Protein AF-A0A2R6S2R1-F1 (afdb_monomer_lite)

Radius of gyration: 25.78 Å; chains: 1; bounding box: 62×82×64 Å

Sequence (154 aa):
MSYKEANAVDDPAVTSSPPSSSDHHMTTVSHHNFGDSSKISDAFSITIIESMKEDYGLFVWPCSIVLAEYVWQQRLRFSSLGAGTSLPGLVAAKLGSDVTLTDDTNRPEVLANMRRVSELNNLNCEISSVYIQKLSSGLMFYTTHVPLMTSLLL

Structure (mmCIF, N/CA/C/O backbone):
data_AF-A0A2R6S2R1-F1
#
_entry.id   AF-A0A2R6S2R1-F1
#
loop_
_atom_site.group_PDB
_atom_site.id
_atom_site.type_symbol
_atom_site.label_atom_id
_atom_site.label_alt_id
_atom_site.label_comp_id
_atom_site.label_asym_id
_atom_site.label_entity_id
_atom_site.label_seq_id
_atom_site.pdbx_PDB_ins_code
_atom_site.Cartn_x
_atom_site.Cartn_y
_atom_site.Cartn_z
_atom_site.occupancy
_atom_site.B_iso_or_equiv
_atom_site.auth_seq_id
_atom_site.auth_comp_id
_atom_site.auth_asym_id
_atom_site.auth_atom_id
_atom_site.pdbx_PDB_model_num
ATOM 1 N N . MET A 1 1 ? -42.837 55.161 44.523 1.00 37.19 1 MET A N 1
ATOM 2 C CA . MET A 1 1 ? -44.091 54.673 45.137 1.00 37.19 1 MET A CA 1
ATOM 3 C C . MET A 1 1 ? -44.557 53.430 44.385 1.00 37.19 1 MET A C 1
ATOM 5 O O . MET A 1 1 ? -45.111 53.553 43.308 1.00 37.19 1 MET A O 1
ATOM 9 N N . SER A 1 2 ? -44.185 52.262 44.917 1.00 39.31 2 SER A N 1
ATOM 10 C CA . SER A 1 2 ? -44.927 50.987 45.034 1.00 39.31 2 SER A CA 1
ATOM 11 C C . SER A 1 2 ? -46.421 50.951 44.632 1.00 39.31 2 SER A C 1
ATOM 13 O O . SER A 1 2 ? -47.093 51.954 44.847 1.00 39.31 2 SER A O 1
ATOM 15 N N . TYR A 1 3 ? -47.072 49.874 44.145 1.00 31.98 3 TYR A N 1
ATOM 16 C CA . TYR A 1 3 ? -46.864 48.400 44.042 1.00 31.98 3 TYR A CA 1
ATOM 17 C C . TYR A 1 3 ? -47.666 47.874 42.809 1.00 31.98 3 TYR A C 1
ATOM 19 O O . TYR A 1 3 ? -48.559 48.586 42.349 1.00 31.98 3 TYR A O 1
ATOM 27 N N . LYS A 1 4 ? -47.424 46.697 42.198 1.00 40.59 4 LYS A N 1
ATOM 28 C CA . LYS A 1 4 ? -47.831 45.307 42.578 1.00 40.59 4 LYS A CA 1
ATOM 29 C C . LYS A 1 4 ? -47.245 44.350 41.503 1.00 40.59 4 LYS A C 1
ATOM 31 O O . LYS A 1 4 ? -47.282 44.745 40.344 1.00 40.59 4 LYS A O 1
ATOM 36 N N . GLU A 1 5 ? -46.603 43.197 41.714 1.00 35.38 5 GLU A N 1
ATOM 37 C CA . GLU A 1 5 ? -46.750 42.000 42.577 1.00 35.38 5 GLU A CA 1
ATOM 38 C C . GLU A 1 5 ? -47.379 40.788 41.852 1.00 35.38 5 GLU A C 1
ATOM 40 O O . GLU A 1 5 ? -48.313 40.966 41.073 1.00 35.38 5 GLU A O 1
ATOM 45 N N . ALA A 1 6 ? -46.858 39.590 42.195 1.00 37.25 6 ALA A N 1
ATOM 46 C CA . ALA A 1 6 ? -47.219 38.207 41.816 1.00 37.25 6 ALA A CA 1
ATOM 47 C C . ALA A 1 6 ? -46.419 37.630 40.614 1.00 37.25 6 ALA A C 1
ATOM 49 O O . ALA A 1 6 ? -46.401 38.230 39.549 1.00 37.25 6 ALA A O 1
ATOM 50 N N . ASN A 1 7 ? -45.722 36.484 40.663 1.00 34.94 7 ASN A N 1
ATOM 51 C CA . ASN A 1 7 ? -45.732 35.333 41.574 1.00 34.94 7 ASN A CA 1
ATOM 52 C C . ASN A 1 7 ? -44.376 34.595 41.559 1.00 34.94 7 ASN A C 1
ATOM 54 O O . ASN A 1 7 ? -43.686 34.570 40.542 1.00 34.94 7 ASN A O 1
ATOM 58 N N . ALA A 1 8 ? -44.060 33.953 42.684 1.00 41.09 8 ALA A N 1
ATOM 59 C CA . ALA A 1 8 ? -42.975 32.994 42.871 1.00 41.09 8 ALA A CA 1
ATOM 60 C C . ALA A 1 8 ? -43.295 31.619 42.258 1.00 41.09 8 ALA A C 1
ATOM 62 O O . ALA A 1 8 ? -44.447 31.200 42.350 1.00 41.09 8 ALA A O 1
ATOM 63 N N . VAL A 1 9 ? -42.276 30.907 41.752 1.00 43.19 9 VAL A N 1
ATOM 64 C CA . VAL A 1 9 ? -42.085 29.449 41.925 1.00 43.19 9 VAL A CA 1
ATOM 65 C C . VAL A 1 9 ? -40.574 29.149 41.896 1.00 43.19 9 VAL A C 1
ATOM 67 O O . VAL A 1 9 ? -39.891 29.534 40.950 1.00 43.19 9 VAL A O 1
ATOM 70 N N . ASP A 1 10 ? -40.088 28.493 42.952 1.00 38.50 10 ASP A N 1
ATOM 71 C CA . ASP A 1 10 ? -38.729 27.970 43.162 1.00 38.50 10 ASP A CA 1
ATOM 72 C C . ASP A 1 10 ? -38.384 26.766 42.253 1.00 38.50 10 ASP A C 1
ATOM 74 O O . ASP A 1 10 ? -39.243 25.914 42.044 1.00 38.50 10 ASP A O 1
ATOM 78 N N . ASP A 1 11 ? -37.118 26.729 41.794 1.00 36.69 11 ASP A N 1
ATOM 79 C CA . ASP A 1 11 ? -36.158 25.615 41.546 1.00 36.69 11 ASP A CA 1
ATOM 80 C C . ASP A 1 11 ? -36.596 24.226 40.986 1.00 36.69 11 ASP A C 1
ATOM 82 O O . ASP A 1 11 ? -37.728 23.796 41.181 1.00 36.69 11 ASP A O 1
ATOM 86 N N . PRO A 1 12 ? -35.696 23.415 40.359 1.00 44.41 12 PRO A N 1
ATOM 87 C CA . PRO A 1 12 ? -34.234 23.534 40.310 1.00 44.41 12 PRO A CA 1
ATOM 88 C C . PRO A 1 12 ? -33.607 23.388 38.906 1.00 44.41 12 PRO A C 1
ATOM 90 O O . PRO A 1 12 ? -34.234 23.016 37.914 1.00 44.41 12 PRO A O 1
ATOM 93 N N . ALA A 1 13 ? -32.301 23.643 38.865 1.00 46.66 13 ALA A N 1
ATOM 94 C CA . ALA A 1 13 ? -31.370 23.351 37.784 1.00 46.66 13 ALA A CA 1
ATOM 95 C C . ALA A 1 13 ? -31.670 22.047 37.013 1.00 46.66 13 ALA A C 1
ATOM 97 O O . ALA A 1 13 ? -31.364 20.945 37.469 1.00 46.66 13 ALA A O 1
ATOM 98 N N . VAL A 1 14 ? -32.169 22.180 35.783 1.00 40.53 14 VAL A N 1
ATOM 99 C CA . VAL A 1 14 ? -32.005 21.145 34.761 1.00 40.53 14 VAL A CA 1
ATOM 100 C C . VAL A 1 14 ? -30.693 21.442 34.061 1.00 40.53 14 VAL A C 1
ATOM 102 O O . VAL A 1 14 ? -30.593 22.328 33.215 1.00 40.53 14 VAL A O 1
ATOM 105 N N . THR A 1 15 ? -29.674 20.702 34.488 1.00 43.22 15 THR A N 1
ATOM 106 C CA . THR A 1 15 ? -28.412 20.481 33.793 1.00 43.22 15 THR A CA 1
ATOM 107 C C . THR A 1 15 ? -28.697 20.217 32.317 1.00 43.22 15 THR A C 1
ATOM 109 O O . THR A 1 15 ? -29.039 19.099 31.930 1.00 43.22 15 THR A O 1
ATOM 112 N N . SER A 1 16 ? -28.574 21.251 31.484 1.00 42.09 16 SER A N 1
ATOM 113 C CA . SER A 1 16 ? -28.436 21.059 30.052 1.00 42.09 16 SER A CA 1
ATOM 114 C C . SER A 1 16 ? -27.141 20.286 29.856 1.00 42.09 16 SER A C 1
ATOM 116 O O . SER A 1 16 ? -26.050 20.720 30.227 1.00 42.09 16 SER A O 1
ATOM 118 N N . SER A 1 17 ? -27.316 19.066 29.375 1.00 46.78 17 SER A N 1
ATOM 119 C CA . SER A 1 17 ? -26.272 18.126 29.010 1.00 46.78 17 SER A CA 1
ATOM 120 C C . SER A 1 17 ? -25.149 18.861 28.267 1.00 46.78 17 SER A C 1
ATOM 122 O O . SER A 1 17 ? -25.455 19.728 27.440 1.00 46.78 17 SER A O 1
ATOM 124 N N . PRO A 1 18 ? -23.864 18.552 28.526 1.00 47.75 18 PRO A N 1
ATOM 125 C CA . PRO A 1 18 ? -22.794 19.122 27.724 1.00 47.75 18 PRO A CA 1
ATOM 126 C C . PRO A 1 18 ? -23.062 18.784 26.249 1.00 47.75 18 PRO A C 1
ATOM 128 O O . PRO A 1 18 ? -23.586 17.699 25.968 1.00 47.75 18 PRO A O 1
ATOM 131 N N . PRO A 1 19 ? -22.760 19.701 25.311 1.00 42.78 19 PRO A N 1
ATOM 132 C CA . PRO A 1 19 ? -22.941 19.432 23.895 1.00 42.78 19 PRO A CA 1
ATOM 133 C C . PRO A 1 19 ? -22.218 18.129 23.577 1.00 42.78 19 PRO A C 1
ATOM 135 O O . PRO A 1 19 ? -21.042 17.976 23.912 1.00 42.78 19 PRO A O 1
ATOM 138 N N . SER A 1 20 ? -22.957 17.183 22.992 1.00 42.28 20 SER A N 1
ATOM 139 C CA . SER A 1 20 ? -22.414 15.958 22.421 1.00 42.28 20 SER A CA 1
ATOM 140 C C . SER A 1 20 ? -21.158 16.339 21.658 1.00 42.28 20 SER A C 1
ATOM 142 O O . SER A 1 20 ? -21.251 17.089 20.684 1.00 42.28 20 SER A O 1
ATOM 144 N N . SER A 1 21 ? -20.006 15.896 22.157 1.00 44.50 21 SER A N 1
ATOM 145 C CA . SER A 1 21 ? -18.718 16.104 21.523 1.00 44.50 21 SER A CA 1
ATOM 146 C C . SER A 1 21 ? -18.842 15.583 20.102 1.00 44.50 21 SER A C 1
ATOM 148 O O . SER A 1 21 ? -18.857 14.371 19.880 1.00 44.50 21 SER A O 1
ATOM 150 N N . SER A 1 22 ? -19.014 16.497 19.152 1.00 47.62 22 SER A N 1
ATOM 151 C CA . SER A 1 22 ? -18.791 16.220 17.753 1.00 47.62 22 SER A CA 1
ATOM 152 C C . SER A 1 22 ? -17.326 15.834 17.671 1.00 47.62 22 SER A C 1
ATOM 154 O O . SER A 1 22 ? -16.438 16.684 17.696 1.00 47.62 22 SER A O 1
ATOM 156 N N . ASP A 1 23 ? -17.087 14.525 17.696 1.00 50.22 23 ASP A N 1
ATOM 157 C CA . ASP A 1 23 ? -15.806 13.910 17.402 1.00 50.22 23 ASP A CA 1
ATOM 158 C C . ASP A 1 23 ? -15.514 14.272 15.945 1.00 50.22 23 ASP A C 1
ATOM 160 O O . ASP A 1 23 ? -15.936 13.600 15.002 1.00 50.22 23 ASP A O 1
ATOM 164 N N . HIS A 1 24 ? -14.954 15.467 15.749 1.00 56.47 24 HIS A N 1
ATOM 165 C CA . HIS A 1 24 ? -14.547 15.966 14.453 1.00 56.47 24 HIS A CA 1
ATOM 166 C C . HIS A 1 24 ? -13.388 15.082 14.021 1.00 56.47 24 HIS A C 1
ATOM 168 O O . HIS A 1 24 ? -12.228 15.360 14.315 1.00 56.47 24 HIS A O 1
ATOM 174 N N . HIS A 1 25 ? -13.731 13.982 13.357 1.00 65.31 25 HIS A N 1
ATOM 175 C CA . HIS A 1 25 ? -12.794 13.083 12.720 1.00 65.31 25 HIS A CA 1
ATOM 176 C C . HIS A 1 25 ? -12.000 13.890 11.686 1.00 65.31 25 HIS A C 1
ATOM 178 O O . HIS A 1 25 ? -12.448 14.120 10.564 1.00 65.31 25 HIS A O 1
ATOM 184 N N . MET A 1 26 ? -10.844 14.407 12.103 1.00 77.44 26 MET A N 1
ATOM 185 C CA . MET A 1 26 ? -9.939 15.182 11.263 1.00 77.44 26 MET A CA 1
ATOM 186 C C . MET A 1 26 ? -9.217 14.208 10.336 1.00 77.44 26 MET A C 1
ATOM 188 O O . MET A 1 26 ? -8.119 13.735 10.633 1.00 77.44 26 MET A O 1
ATOM 192 N N . THR A 1 27 ? -9.877 13.857 9.236 1.00 82.38 27 THR A N 1
ATOM 193 C CA . THR A 1 27 ? -9.251 13.125 8.138 1.00 82.38 27 THR A CA 1
ATOM 194 C C . THR A 1 27 ? -8.544 14.096 7.216 1.00 82.38 27 THR A C 1
ATOM 196 O O . THR A 1 27 ? -9.135 15.091 6.789 1.00 82.38 27 THR A O 1
ATOM 199 N N . THR A 1 28 ? -7.309 13.784 6.863 1.00 88.94 28 THR A N 1
ATOM 200 C CA . THR A 1 28 ? -6.543 14.489 5.842 1.00 88.94 28 THR A CA 1
ATOM 201 C C . THR A 1 28 ? -6.357 13.586 4.632 1.00 88.94 28 THR A C 1
ATOM 203 O O . TH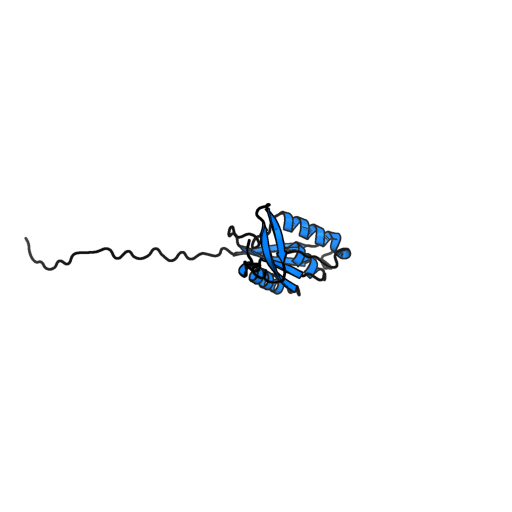R A 1 28 ? -6.447 12.361 4.716 1.00 88.94 28 THR A O 1
ATOM 206 N N . VAL A 1 29 ? -6.131 14.204 3.477 1.00 90.75 29 VAL A N 1
ATOM 207 C CA . VAL A 1 29 ? -5.772 13.491 2.253 1.00 90.75 29 VAL A CA 1
ATOM 208 C C . VAL A 1 29 ? -4.343 13.871 1.904 1.00 90.75 29 VAL A C 1
ATOM 210 O O . VAL A 1 29 ? -4.034 15.056 1.770 1.00 90.75 29 VAL A O 1
ATOM 213 N N . SER A 1 30 ? -3.476 12.872 1.785 1.00 91.38 30 SER A N 1
ATOM 214 C CA . SER A 1 30 ? -2.078 13.024 1.390 1.00 91.38 30 SER A CA 1
ATOM 215 C C . SER A 1 30 ? -1.862 12.457 -0.014 1.00 91.38 30 SER A C 1
ATOM 217 O O . SER A 1 30 ? -2.572 11.554 -0.465 1.00 91.38 30 SER A O 1
ATOM 219 N N . HIS A 1 31 ? -0.881 13.006 -0.731 1.00 93.19 31 HIS A N 1
ATOM 220 C CA . HIS A 1 31 ? -0.510 12.560 -2.072 1.00 93.19 31 HIS A CA 1
ATOM 221 C C . HIS A 1 31 ? 0.982 12.231 -2.111 1.00 93.19 31 HIS A C 1
ATOM 223 O O . HIS A 1 31 ? 1.821 13.078 -1.804 1.00 93.19 31 HIS A O 1
ATOM 229 N N . HIS A 1 32 ? 1.306 11.009 -2.526 1.00 92.62 32 HIS A N 1
ATOM 230 C CA . HIS A 1 32 ? 2.670 10.507 -2.646 1.00 92.62 32 HIS A CA 1
ATOM 231 C C . HIS A 1 32 ? 2.985 10.253 -4.115 1.00 92.62 32 HIS A C 1
ATOM 233 O O . HIS A 1 32 ? 2.352 9.406 -4.741 1.00 92.62 32 HIS A O 1
ATOM 239 N N . ASN A 1 33 ? 3.939 10.999 -4.668 1.00 92.56 33 ASN A N 1
ATOM 240 C CA . ASN A 1 33 ? 4.311 10.912 -6.078 1.00 92.56 33 ASN A CA 1
ATOM 241 C C . ASN A 1 33 ? 5.551 10.031 -6.242 1.00 92.56 33 ASN A C 1
ATOM 243 O O . ASN A 1 33 ? 6.554 10.259 -5.570 1.00 92.56 33 ASN A O 1
ATOM 247 N N . PHE A 1 34 ? 5.484 9.083 -7.170 1.00 91.19 34 PHE A N 1
ATOM 248 C CA . PHE A 1 34 ? 6.563 8.172 -7.537 1.00 91.19 34 PHE A CA 1
ATOM 249 C C . PHE A 1 34 ? 6.846 8.340 -9.024 1.00 91.19 34 PHE A C 1
ATOM 251 O O . PHE A 1 34 ? 5.923 8.383 -9.834 1.00 91.19 34 PHE A O 1
ATOM 258 N N . GLY A 1 35 ? 8.110 8.475 -9.403 1.00 87.12 35 GLY A N 1
ATOM 259 C CA . GLY A 1 35 ? 8.476 8.717 -10.792 1.00 87.12 35 GLY A CA 1
ATOM 260 C C . GLY A 1 35 ? 9.944 9.070 -10.944 1.00 87.12 35 GLY A C 1
ATOM 261 O O . GLY A 1 35 ? 10.583 9.538 -10.006 1.00 87.12 35 GLY A O 1
ATOM 262 N N . ASP A 1 36 ? 10.477 8.844 -12.139 1.00 78.88 36 ASP A N 1
ATOM 263 C CA . ASP A 1 36 ? 11.788 9.355 -12.525 1.00 78.88 36 ASP A CA 1
ATOM 264 C C . ASP A 1 36 ? 11.588 10.703 -13.228 1.00 78.88 36 ASP A C 1
ATOM 266 O O . ASP A 1 36 ? 10.794 10.815 -14.166 1.00 78.88 36 ASP A O 1
ATOM 270 N N . SER A 1 37 ? 12.314 11.734 -12.799 1.00 70.31 37 SER A N 1
ATOM 271 C CA . SER A 1 37 ? 12.272 13.065 -13.412 1.00 70.31 37 SER A CA 1
ATOM 272 C C . SER A 1 37 ? 12.704 13.062 -14.884 1.00 70.31 37 SER A C 1
ATOM 274 O O . SER A 1 37 ? 12.373 13.991 -15.619 1.00 70.31 37 SER A O 1
ATOM 276 N N . SER A 1 38 ? 13.388 12.010 -15.341 1.00 70.50 38 SER A N 1
ATOM 277 C CA . SER A 1 38 ? 13.780 11.815 -16.739 1.00 70.50 38 SER A CA 1
ATOM 278 C C . SER A 1 38 ? 12.733 11.093 -17.604 1.00 70.50 38 SER A C 1
ATOM 280 O O . SER A 1 38 ? 12.796 11.191 -18.832 1.00 70.50 38 SER A O 1
ATOM 282 N N . LYS A 1 39 ? 11.757 10.390 -17.005 1.00 67.56 39 LYS A N 1
ATOM 283 C CA . LYS A 1 39 ? 10.729 9.605 -17.716 1.00 67.56 39 LYS A CA 1
ATOM 284 C C . LYS A 1 39 ? 9.350 9.789 -17.087 1.00 67.56 39 LYS A C 1
ATOM 286 O O . LYS A 1 39 ? 8.924 9.027 -16.225 1.00 67.56 39 LYS A O 1
ATOM 291 N N . ILE A 1 40 ? 8.617 10.772 -17.606 1.00 65.88 40 ILE A N 1
ATOM 292 C CA . ILE A 1 40 ? 7.249 11.099 -17.168 1.00 65.88 40 ILE A CA 1
ATOM 293 C C . ILE A 1 40 ? 6.275 9.925 -17.386 1.00 65.88 40 ILE A C 1
ATOM 295 O O . ILE A 1 40 ? 5.299 9.811 -16.653 1.00 65.88 40 ILE A O 1
ATOM 299 N N . SER A 1 41 ? 6.541 9.033 -18.352 1.00 72.12 41 SER A N 1
ATOM 300 C CA . SER A 1 41 ? 5.653 7.909 -18.695 1.00 72.12 41 SER A CA 1
ATOM 301 C C . SER A 1 41 ? 5.421 6.917 -17.560 1.00 72.12 41 SER A C 1
ATOM 303 O O . SER A 1 41 ? 4.387 6.257 -17.547 1.00 72.12 41 SER A O 1
ATOM 305 N N . ASP A 1 42 ? 6.368 6.812 -16.627 1.00 78.50 42 ASP A N 1
ATOM 306 C CA . ASP A 1 42 ? 6.328 5.797 -15.574 1.00 78.50 42 ASP A CA 1
ATOM 307 C C . ASP A 1 42 ? 5.862 6.398 -14.234 1.00 78.50 42 ASP A C 1
ATOM 309 O O . ASP A 1 42 ? 5.724 5.677 -13.249 1.00 78.50 42 ASP A O 1
ATOM 313 N N . ALA A 1 43 ? 5.622 7.713 -14.176 1.00 86.31 43 ALA A N 1
ATOM 314 C CA . ALA A 1 43 ? 5.271 8.399 -12.942 1.00 86.31 43 ALA A CA 1
ATOM 315 C C . ALA A 1 43 ? 3.791 8.211 -12.567 1.00 86.31 43 ALA A C 1
ATOM 317 O O . ALA A 1 43 ? 2.898 8.312 -13.410 1.00 86.31 43 ALA A O 1
ATOM 318 N N . PHE A 1 44 ? 3.517 8.004 -11.280 1.00 91.00 44 PHE A N 1
ATOM 319 C CA . PHE A 1 44 ? 2.166 7.945 -10.729 1.00 91.00 44 PHE A CA 1
ATOM 320 C C . PHE A 1 44 ? 2.100 8.530 -9.319 1.00 91.00 44 PHE A C 1
ATOM 322 O O . PHE A 1 44 ? 3.113 8.723 -8.651 1.00 91.00 44 PHE A O 1
ATOM 329 N N . SER A 1 45 ? 0.882 8.787 -8.846 1.00 92.88 45 SER A N 1
ATOM 330 C CA . SER A 1 45 ? 0.630 9.185 -7.466 1.00 92.88 45 SER A CA 1
ATOM 331 C C . SER A 1 45 ? -0.255 8.175 -6.746 1.00 92.88 45 SER A C 1
ATOM 333 O O . SER A 1 45 ? -1.119 7.538 -7.353 1.00 92.88 45 SER A O 1
ATOM 335 N N . ILE A 1 46 ? -0.017 8.024 -5.444 1.00 93.62 46 ILE A N 1
ATOM 336 C CA . ILE A 1 46 ? -0.901 7.325 -4.515 1.00 93.62 46 ILE A CA 1
ATOM 337 C C . ILE A 1 46 ? -1.522 8.362 -3.589 1.00 93.62 46 ILE A C 1
ATOM 339 O O . ILE A 1 46 ? -0.816 9.143 -2.952 1.00 93.62 46 ILE A O 1
ATOM 343 N N . THR A 1 47 ? -2.846 8.366 -3.523 1.00 93.81 47 THR A N 1
ATOM 344 C CA . THR A 1 47 ? -3.620 9.220 -2.624 1.00 93.81 47 THR A CA 1
ATOM 345 C C . THR A 1 47 ? -4.040 8.418 -1.403 1.00 93.81 47 THR A C 1
ATOM 347 O O . THR A 1 47 ? -4.651 7.363 -1.556 1.00 93.81 47 THR A O 1
ATOM 350 N N . ILE A 1 48 ? -3.737 8.896 -0.200 1.00 91.06 48 ILE A N 1
ATOM 351 C CA . ILE A 1 48 ? -4.085 8.210 1.049 1.00 91.06 48 ILE A CA 1
ATOM 352 C C . ILE A 1 48 ? -5.019 9.088 1.869 1.00 91.06 48 ILE A C 1
ATOM 354 O O . ILE A 1 48 ? -4.881 10.308 1.915 1.00 91.06 48 ILE A O 1
ATOM 358 N N . ILE A 1 49 ? -5.999 8.442 2.493 1.00 90.44 49 ILE A N 1
ATOM 359 C CA . ILE A 1 49 ? -6.863 9.048 3.497 1.00 90.44 49 ILE A CA 1
ATOM 360 C C . ILE A 1 49 ? -6.279 8.671 4.854 1.00 90.44 49 ILE A C 1
ATOM 362 O O . ILE A 1 49 ? -6.187 7.486 5.184 1.00 90.44 49 ILE A O 1
ATOM 366 N N . GLU A 1 50 ? -5.870 9.681 5.611 1.00 87.25 50 GLU A N 1
ATOM 367 C CA . GLU A 1 50 ? -5.222 9.524 6.906 1.00 87.25 50 GLU A CA 1
ATOM 368 C C . GLU A 1 50 ? -6.077 10.143 8.010 1.00 87.25 50 GLU A C 1
ATOM 370 O O . GLU A 1 50 ? -6.760 11.144 7.796 1.00 87.25 50 GLU A O 1
ATOM 375 N N . SER A 1 51 ? -6.038 9.561 9.205 1.00 83.25 51 SER A N 1
ATOM 376 C CA . SER A 1 51 ? -6.655 10.119 10.403 1.00 83.25 51 SER A CA 1
ATOM 377 C C . SER A 1 51 ? -5.581 10.439 11.430 1.00 83.25 51 SER A C 1
ATOM 379 O O . SER A 1 51 ? -4.777 9.581 11.782 1.00 83.25 51 SER A O 1
ATOM 381 N N . MET A 1 52 ? -5.605 11.669 11.945 1.00 70.75 52 MET A N 1
ATOM 382 C CA . MET A 1 52 ? -4.669 12.139 12.976 1.00 70.75 52 MET A CA 1
ATOM 383 C C . MET A 1 52 ? -5.050 11.681 14.392 1.00 70.75 52 MET A C 1
ATOM 385 O O . MET A 1 52 ? -4.494 12.173 15.373 1.00 70.75 52 MET A O 1
ATOM 389 N N . LYS A 1 53 ? -6.023 10.774 14.524 1.00 68.75 53 LYS A N 1
ATOM 390 C CA . LYS A 1 53 ? -6.343 10.160 15.811 1.00 68.75 53 LYS A CA 1
ATOM 391 C C . LYS A 1 53 ? -5.171 9.271 16.240 1.00 68.75 53 LYS A C 1
ATOM 393 O O . LYS A 1 53 ? -4.514 8.668 15.399 1.00 68.75 53 LYS A O 1
ATOM 398 N N . GLU A 1 54 ? -4.941 9.135 17.543 1.00 59.38 54 GLU A N 1
ATOM 399 C CA . GLU A 1 54 ? -3.907 8.243 18.109 1.00 59.38 54 GLU A CA 1
ATOM 400 C C . GLU A 1 54 ? -4.149 6.742 17.817 1.00 59.38 54 GLU A C 1
ATOM 402 O O . GLU A 1 54 ? -3.386 5.878 18.251 1.00 59.38 54 GLU A O 1
ATOM 407 N N . ASP A 1 55 ? -5.189 6.418 17.047 1.00 64.25 55 ASP A N 1
ATOM 408 C CA . ASP A 1 55 ? -5.500 5.073 16.597 1.00 64.25 55 ASP A CA 1
ATOM 409 C C . ASP A 1 55 ? -4.499 4.654 15.505 1.00 64.25 55 ASP A C 1
ATOM 411 O O . ASP A 1 55 ? -4.528 5.128 14.367 1.00 64.25 55 ASP A O 1
ATOM 415 N N . TYR A 1 56 ? -3.601 3.729 15.857 1.00 67.62 56 TYR A N 1
ATOM 416 C CA . TYR A 1 56 ? -2.591 3.143 14.967 1.00 67.62 56 TYR A CA 1
ATOM 417 C C . TYR A 1 56 ? -3.180 2.730 13.598 1.00 67.62 56 TYR A C 1
ATOM 419 O O . TYR A 1 56 ? -4.350 2.421 13.487 1.00 67.62 56 TYR A O 1
ATOM 427 N N . GLY A 1 57 ? -2.425 2.673 12.504 1.00 71.62 57 GLY A N 1
ATOM 428 C CA . GLY A 1 57 ? -2.924 2.085 11.240 1.00 71.62 57 GLY A CA 1
ATOM 429 C C . GLY A 1 57 ? -3.860 2.948 10.374 1.00 71.62 57 GLY A C 1
ATOM 430 O O . GLY A 1 57 ? -4.146 2.549 9.250 1.00 71.62 57 GLY A O 1
ATOM 431 N N . LEU A 1 58 ? -4.270 4.139 10.827 1.00 82.5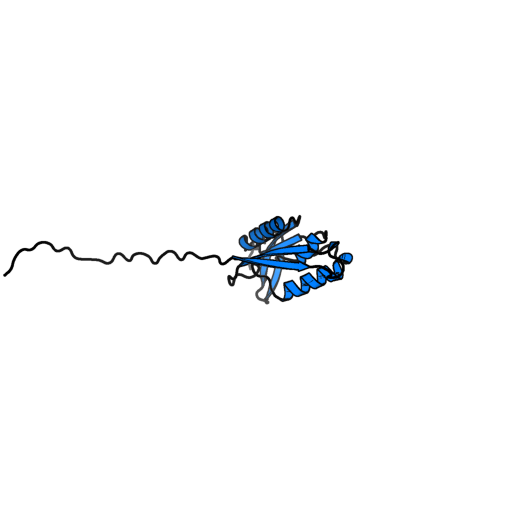0 58 LEU A N 1
ATOM 432 C CA . LEU A 1 58 ? -4.936 5.147 9.981 1.00 82.50 58 LEU A CA 1
ATOM 433 C C . LEU A 1 58 ? -4.012 6.309 9.579 1.00 82.50 58 LEU A C 1
ATOM 435 O O . LEU A 1 58 ? -4.473 7.256 8.956 1.00 82.50 58 LEU A O 1
ATOM 439 N N . PHE A 1 59 ? -2.723 6.249 9.911 1.00 84.19 59 PHE A N 1
ATOM 440 C CA . PHE A 1 59 ? -1.736 7.291 9.618 1.00 84.19 59 PHE A CA 1
ATOM 441 C C . PHE A 1 59 ? -0.524 6.717 8.873 1.00 84.19 59 PHE A C 1
ATOM 443 O O . PHE A 1 59 ? -0.105 5.581 9.133 1.00 84.19 59 PHE A O 1
ATOM 450 N N . VAL A 1 60 ? 0.073 7.505 7.971 1.00 85.69 60 VAL A N 1
ATOM 451 C CA . VAL A 1 60 ? 1.268 7.101 7.219 1.00 85.69 60 VAL A CA 1
ATOM 452 C C . VAL A 1 60 ? 2.535 7.419 8.006 1.00 85.69 60 VAL A C 1
ATOM 454 O O . VAL A 1 60 ? 2.980 8.556 8.124 1.00 85.69 60 VAL A O 1
ATOM 457 N N . TRP A 1 61 ? 3.186 6.369 8.498 1.00 86.31 61 TRP A N 1
ATOM 458 C CA . TRP A 1 61 ? 4.458 6.493 9.204 1.00 86.31 61 TRP A CA 1
ATOM 459 C C . TRP A 1 61 ? 5.604 6.894 8.261 1.00 86.31 61 TRP A C 1
ATOM 461 O O . TRP A 1 61 ? 5.663 6.395 7.135 1.00 86.31 61 TRP A O 1
ATOM 471 N N . PRO A 1 62 ? 6.598 7.681 8.714 1.00 86.00 62 PRO A N 1
ATOM 472 C CA . PRO A 1 62 ? 7.756 8.040 7.890 1.00 86.00 62 PRO A CA 1
ATOM 473 C C . PRO A 1 62 ? 8.493 6.831 7.290 1.00 86.00 62 PRO A C 1
ATOM 475 O O . PRO A 1 62 ? 8.948 6.881 6.150 1.00 86.00 62 PRO A O 1
ATOM 478 N N . CYS A 1 63 ? 8.560 5.708 8.017 1.00 87.12 63 CYS A N 1
ATOM 479 C CA . CYS A 1 63 ? 9.153 4.467 7.511 1.00 87.12 63 CYS A CA 1
ATOM 480 C C . CYS A 1 63 ? 8.378 3.875 6.323 1.00 87.12 63 CYS A C 1
ATOM 482 O O . CYS A 1 63 ? 8.986 3.322 5.411 1.00 87.12 63 CYS A O 1
ATOM 484 N N . SER A 1 64 ? 7.055 4.038 6.304 1.00 88.50 64 SER A N 1
ATOM 485 C CA . SER A 1 64 ? 6.178 3.605 5.215 1.00 88.50 64 SER A CA 1
ATOM 486 C C . SER A 1 64 ? 6.517 4.338 3.918 1.00 88.50 64 SER A C 1
ATOM 488 O O . SER A 1 64 ? 6.623 3.718 2.865 1.00 88.50 64 SER A O 1
ATOM 490 N N . ILE A 1 65 ? 6.787 5.644 4.006 1.00 90.50 65 ILE A N 1
ATOM 491 C CA . ILE A 1 65 ? 7.193 6.471 2.860 1.00 90.50 65 ILE A CA 1
ATOM 492 C C . ILE A 1 65 ? 8.526 5.977 2.288 1.00 90.50 65 ILE A C 1
ATOM 494 O O . ILE A 1 65 ? 8.645 5.769 1.083 1.00 90.50 65 ILE A O 1
ATOM 498 N N . VAL A 1 66 ? 9.513 5.723 3.153 1.00 91.38 66 VAL A N 1
ATOM 499 C CA . VAL A 1 66 ? 10.834 5.223 2.732 1.00 91.38 66 VAL A CA 1
ATOM 500 C C . VAL A 1 66 ? 10.732 3.840 2.082 1.00 91.38 66 VAL A C 1
ATOM 502 O O . VAL A 1 66 ? 11.359 3.587 1.055 1.00 91.38 66 VAL A O 1
ATOM 505 N N . 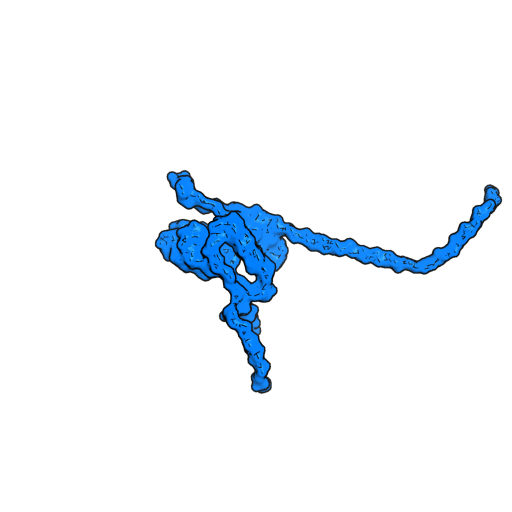LEU A 1 67 ? 9.926 2.940 2.650 1.00 90.12 67 LEU A N 1
ATOM 506 C CA . LEU A 1 67 ? 9.702 1.609 2.084 1.00 90.12 67 LEU A CA 1
ATOM 507 C C . LEU A 1 67 ? 8.967 1.671 0.741 1.00 90.12 67 LEU A C 1
ATOM 509 O O . LEU A 1 67 ? 9.299 0.914 -0.164 1.00 90.12 67 LEU A O 1
ATOM 513 N N . ALA A 1 68 ? 8.005 2.578 0.591 1.00 91.75 68 ALA A N 1
ATOM 514 C CA . ALA A 1 68 ? 7.273 2.768 -0.654 1.00 91.75 68 ALA A CA 1
ATOM 515 C C . ALA A 1 68 ? 8.194 3.247 -1.781 1.00 91.75 68 ALA A C 1
ATOM 517 O O . ALA A 1 68 ? 8.155 2.704 -2.885 1.00 91.75 68 ALA A O 1
ATOM 518 N N . GLU A 1 69 ? 9.089 4.188 -1.476 1.00 91.75 69 GLU A N 1
ATOM 519 C CA . GLU A 1 69 ? 10.126 4.621 -2.412 1.00 91.75 69 GLU A CA 1
ATOM 520 C C . GLU A 1 69 ? 11.041 3.451 -2.793 1.00 91.75 69 GLU A C 1
ATOM 522 O O . GLU A 1 69 ? 11.322 3.227 -3.968 1.00 91.75 69 GLU A O 1
ATOM 527 N N . TYR A 1 70 ? 11.452 2.630 -1.824 1.00 91.12 70 TYR A N 1
ATOM 528 C CA . TYR A 1 70 ? 12.260 1.445 -2.110 1.00 91.12 70 TYR A CA 1
ATOM 529 C C . TYR A 1 70 ? 11.546 0.444 -3.035 1.00 91.12 70 TYR A C 1
ATOM 531 O O . TYR A 1 70 ? 12.159 -0.062 -3.980 1.00 91.12 70 TYR A O 1
ATOM 539 N N . VAL A 1 71 ? 10.255 0.183 -2.801 1.00 90.56 71 VAL A N 1
ATOM 540 C CA . VAL A 1 71 ? 9.426 -0.672 -3.668 1.00 90.56 71 VAL A CA 1
ATOM 541 C C . VAL A 1 71 ? 9.377 -0.111 -5.087 1.00 90.56 71 VAL A C 1
ATOM 543 O O . VAL A 1 71 ? 9.594 -0.857 -6.040 1.00 90.56 71 VAL A O 1
ATOM 546 N N . TRP A 1 72 ? 9.176 1.198 -5.238 1.00 90.44 72 TRP A N 1
ATOM 547 C CA . TRP A 1 72 ? 9.197 1.875 -6.534 1.00 90.44 72 TRP A CA 1
ATOM 548 C C . TRP A 1 72 ? 10.544 1.715 -7.267 1.00 90.44 72 TRP A C 1
ATOM 550 O O . TRP A 1 72 ? 10.591 1.320 -8.441 1.00 90.44 72 TRP A O 1
ATOM 560 N N . GLN A 1 73 ? 11.658 1.944 -6.569 1.00 89.56 73 GLN A N 1
ATOM 561 C CA . GLN A 1 73 ? 13.002 1.814 -7.142 1.00 89.56 73 GLN A CA 1
ATOM 562 C C . GLN A 1 73 ? 13.323 0.371 -7.562 1.00 89.56 73 GLN A C 1
ATOM 564 O O . GLN A 1 73 ? 14.012 0.142 -8.554 1.00 89.56 73 GLN A O 1
ATOM 569 N N . GLN A 1 74 ? 12.790 -0.619 -6.844 1.00 88.50 74 GLN A N 1
ATOM 570 C CA . GLN A 1 74 ? 13.013 -2.046 -7.095 1.00 88.50 74 GLN A CA 1
ATOM 571 C C . GLN A 1 74 ? 11.802 -2.734 -7.752 1.00 88.50 74 GLN A C 1
ATOM 573 O O . GLN A 1 74 ? 11.690 -3.957 -7.693 1.00 88.50 74 GLN A O 1
ATOM 578 N N . ARG A 1 75 ? 10.914 -1.978 -8.413 1.00 86.69 75 ARG A N 1
ATOM 579 C CA . ARG A 1 75 ? 9.623 -2.451 -8.957 1.00 86.69 75 ARG A CA 1
ATOM 580 C C . ARG A 1 75 ? 9.673 -3.704 -9.833 1.00 86.69 75 ARG A C 1
ATOM 582 O O . ARG A 1 75 ? 8.703 -4.440 -9.900 1.00 86.69 75 ARG A O 1
ATOM 589 N N . LEU A 1 76 ? 10.806 -3.982 -10.476 1.00 83.44 76 LEU A N 1
ATOM 590 C CA . LEU A 1 76 ? 10.991 -5.175 -11.313 1.00 83.44 76 LEU A CA 1
ATOM 591 C C . LEU A 1 76 ? 11.237 -6.466 -10.515 1.00 83.44 76 LEU A C 1
ATOM 593 O O . LEU A 1 76 ? 11.281 -7.547 -11.094 1.00 83.44 76 LEU A O 1
ATOM 597 N N . ARG A 1 77 ? 11.462 -6.366 -9.202 1.00 82.00 77 ARG A N 1
ATOM 598 C CA . ARG A 1 77 ? 11.829 -7.493 -8.329 1.00 82.00 77 ARG A CA 1
ATOM 599 C C . ARG A 1 77 ? 10.709 -7.913 -7.387 1.00 82.00 77 ARG A C 1
ATOM 601 O O . ARG A 1 77 ? 10.844 -8.937 -6.724 1.00 82.00 77 ARG A O 1
ATOM 608 N N . PHE A 1 78 ? 9.640 -7.129 -7.310 1.00 72.38 78 PHE A N 1
ATOM 609 C CA . PHE A 1 78 ? 8.502 -7.401 -6.449 1.00 72.38 78 PHE A CA 1
ATOM 610 C C . PHE A 1 78 ? 7.343 -7.919 -7.294 1.00 72.38 78 PHE A C 1
ATOM 612 O O . PHE A 1 78 ? 6.852 -7.221 -8.172 1.00 72.38 78 PHE A O 1
ATOM 619 N N . SER A 1 79 ? 6.946 -9.166 -7.047 1.00 66.56 79 SER A N 1
ATOM 620 C CA . SER A 1 79 ? 5.765 -9.790 -7.657 1.00 66.56 79 SER A CA 1
ATOM 621 C C . SER A 1 79 ? 4.605 -9.924 -6.671 1.00 66.56 79 SER A C 1
ATOM 623 O O . SER A 1 79 ? 3.454 -9.974 -7.092 1.00 66.56 79 SER A O 1
ATOM 625 N N . SER A 1 80 ? 4.903 -9.982 -5.369 1.00 66.25 80 SER A N 1
ATOM 626 C CA . SER A 1 80 ? 3.914 -10.126 -4.300 1.00 66.25 80 SER A CA 1
ATOM 627 C C . SER A 1 80 ? 4.417 -9.531 -2.986 1.00 66.25 80 SER A C 1
ATOM 629 O O . SER A 1 80 ? 5.567 -9.783 -2.608 1.00 66.25 80 SER A O 1
ATOM 631 N N . LEU A 1 81 ? 3.573 -8.783 -2.268 1.00 69.31 81 LEU A N 1
ATOM 632 C CA . LEU A 1 81 ? 3.927 -8.189 -0.974 1.00 69.31 81 LEU A CA 1
ATOM 633 C C . LEU A 1 81 ? 2.779 -8.331 0.036 1.00 69.31 81 LEU A C 1
ATOM 635 O O . LEU A 1 81 ? 1.671 -7.862 -0.211 1.00 69.31 81 LEU A O 1
ATOM 639 N N . GLY A 1 82 ? 3.064 -8.909 1.206 1.00 59.81 82 GLY A N 1
ATOM 640 C CA . GLY A 1 82 ? 2.200 -8.792 2.383 1.00 59.81 82 GLY A CA 1
ATOM 641 C C . GLY A 1 82 ? 2.488 -7.467 3.082 1.00 59.81 82 GLY A C 1
ATOM 642 O O . GLY A 1 82 ? 3.405 -7.382 3.894 1.00 59.81 82 GLY A O 1
ATOM 643 N N . ALA A 1 83 ? 1.771 -6.410 2.705 1.00 60.47 83 ALA A N 1
ATOM 644 C CA . ALA A 1 83 ? 2.151 -5.034 3.040 1.00 60.47 83 ALA A CA 1
ATOM 645 C C . ALA A 1 83 ? 1.410 -4.427 4.246 1.00 60.47 83 ALA A C 1
ATOM 647 O O . ALA A 1 83 ? 1.652 -3.270 4.610 1.00 60.47 83 ALA A O 1
ATOM 648 N N . GLY A 1 84 ? 0.483 -5.171 4.851 1.00 62.62 84 GLY A N 1
ATOM 649 C CA . GLY A 1 84 ? -0.431 -4.617 5.847 1.00 62.62 84 GLY A CA 1
ATOM 650 C C . GLY A 1 84 ? -1.343 -3.549 5.227 1.00 62.62 84 GLY A C 1
ATOM 651 O O . GLY A 1 84 ? -1.853 -3.741 4.128 1.00 62.62 84 GLY A O 1
ATOM 652 N N . THR A 1 85 ? -1.517 -2.410 5.895 1.00 62.19 85 THR A N 1
ATOM 653 C CA . THR A 1 85 ? -2.395 -1.286 5.482 1.00 62.19 85 THR A CA 1
ATOM 654 C C . THR A 1 85 ? -1.680 -0.163 4.747 1.00 62.19 85 THR A C 1
ATOM 656 O O . THR A 1 85 ? -2.244 0.896 4.478 1.00 62.19 85 THR A O 1
ATOM 659 N N . SER A 1 86 ? -0.398 -0.375 4.475 1.00 75.94 86 SER A N 1
ATOM 660 C CA . SER A 1 86 ? 0.556 0.707 4.304 1.00 75.94 86 SER A CA 1
ATOM 661 C C . SER A 1 86 ? 0.779 1.104 2.840 1.00 75.94 86 SER A C 1
ATOM 663 O O . SER A 1 86 ? 0.571 0.325 1.906 1.00 75.94 86 SER A O 1
ATOM 665 N N . LEU A 1 87 ? 1.261 2.337 2.651 1.00 90.00 87 LEU A N 1
ATOM 666 C CA . LEU A 1 87 ? 1.655 2.928 1.367 1.00 90.00 87 LEU A CA 1
ATOM 667 C C . LEU A 1 87 ? 2.525 1.998 0.477 1.00 90.00 87 LEU A C 1
ATOM 669 O O . LEU A 1 87 ? 2.236 1.924 -0.716 1.00 90.00 87 LEU A O 1
ATOM 673 N N . PRO A 1 88 ? 3.512 1.230 0.993 1.00 89.75 88 PRO A N 1
ATOM 674 C CA . PRO A 1 88 ? 4.263 0.245 0.208 1.00 89.75 88 PRO A CA 1
ATOM 675 C C . PRO A 1 88 ? 3.403 -0.779 -0.538 1.00 89.75 88 PRO A C 1
ATOM 677 O O . PRO A 1 88 ? 3.718 -1.128 -1.674 1.00 89.75 88 PRO A O 1
ATOM 680 N N . GLY A 1 89 ? 2.312 -1.248 0.074 1.00 89.81 89 GLY A N 1
ATOM 681 C CA . GLY A 1 89 ? 1.394 -2.200 -0.554 1.00 89.81 89 GLY A CA 1
ATOM 682 C C . GLY A 1 89 ? 0.633 -1.585 -1.713 1.00 89.81 89 GLY A C 1
ATOM 683 O O . GLY A 1 89 ? 0.521 -2.189 -2.774 1.00 89.81 89 GLY A O 1
ATOM 684 N N . LEU A 1 90 ? 0.176 -0.346 -1.534 1.00 91.69 90 LEU A N 1
ATOM 685 C CA . LEU A 1 90 ? -0.515 0.409 -2.578 1.00 91.69 90 LEU A CA 1
ATOM 686 C C . LEU A 1 90 ? 0.410 0.698 -3.765 1.00 91.69 90 LEU A C 1
ATOM 688 O O . LEU A 1 90 ? -0.007 0.569 -4.914 1.00 91.69 90 LEU A O 1
ATOM 692 N N . VAL A 1 91 ? 1.676 1.033 -3.499 1.00 91.88 91 VAL A N 1
ATOM 693 C CA . VAL A 1 91 ? 2.698 1.211 -4.540 1.00 91.88 91 VAL A CA 1
ATOM 694 C C . VAL A 1 91 ? 2.951 -0.098 -5.284 1.00 91.88 91 VAL A C 1
ATOM 696 O O . VAL A 1 91 ? 2.925 -0.103 -6.513 1.00 91.88 91 VAL A O 1
ATOM 699 N N . ALA A 1 92 ? 3.134 -1.214 -4.572 1.00 90.56 92 ALA A N 1
ATOM 700 C CA . ALA A 1 92 ? 3.311 -2.528 -5.191 1.00 90.56 92 ALA A CA 1
ATOM 701 C C . ALA A 1 92 ? 2.107 -2.914 -6.072 1.00 90.56 92 ALA A C 1
ATOM 703 O O . ALA A 1 92 ? 2.284 -3.339 -7.213 1.00 90.56 92 ALA A O 1
ATOM 704 N N . ALA A 1 93 ? 0.883 -2.692 -5.591 1.00 90.94 93 ALA A N 1
ATOM 705 C CA . ALA A 1 93 ? -0.333 -2.966 -6.350 1.00 90.94 93 ALA A CA 1
ATOM 706 C C . ALA A 1 93 ? -0.443 -2.085 -7.603 1.00 90.94 93 ALA A C 1
ATOM 708 O O . ALA A 1 93 ? -0.792 -2.567 -8.679 1.00 90.94 93 ALA A O 1
ATOM 709 N N . LYS A 1 94 ? -0.083 -0.797 -7.504 1.00 91.12 94 LYS A N 1
ATOM 710 C CA . LYS A 1 94 ? -0.071 0.125 -8.653 1.00 91.12 94 LYS A CA 1
ATOM 711 C C . LYS A 1 94 ? 0.934 -0.291 -9.725 1.00 91.12 94 LYS A C 1
ATOM 713 O O . LYS A 1 94 ? 0.699 -0.062 -10.907 1.00 91.12 94 LYS A O 1
ATOM 718 N N . LEU A 1 95 ? 2.023 -0.930 -9.307 1.00 89.62 95 LEU A N 1
ATOM 719 C CA . LEU A 1 95 ? 3.040 -1.524 -10.172 1.00 89.62 95 LEU A CA 1
ATOM 720 C C . LEU A 1 95 ? 2.618 -2.873 -10.780 1.00 89.62 95 LEU A C 1
ATOM 722 O O . LEU A 1 95 ? 3.379 -3.446 -11.557 1.00 89.62 95 LEU A O 1
ATOM 726 N N . GLY A 1 96 ? 1.423 -3.375 -10.451 1.00 88.19 96 GLY A N 1
ATOM 727 C CA . GLY A 1 96 ? 0.882 -4.633 -10.964 1.00 88.19 96 GLY A CA 1
ATOM 728 C C . GLY A 1 96 ? 1.292 -5.874 -10.171 1.00 88.19 96 GLY A C 1
ATOM 729 O O . GLY A 1 96 ? 1.124 -6.982 -10.674 1.00 88.19 96 GLY A O 1
ATOM 730 N N . SER A 1 97 ? 1.837 -5.717 -8.958 1.00 88.50 97 SER A N 1
ATOM 731 C CA . SER A 1 97 ? 2.061 -6.854 -8.054 1.00 88.50 97 SER A CA 1
ATOM 732 C C . SER A 1 97 ? 0.742 -7.397 -7.510 1.00 88.50 97 SER A C 1
ATOM 734 O O . SER A 1 97 ? -0.209 -6.640 -7.309 1.00 88.50 97 SER A O 1
ATOM 736 N N . ASP A 1 98 ? 0.723 -8.690 -7.191 1.00 87.31 98 ASP A N 1
ATOM 737 C CA . ASP A 1 98 ? -0.370 -9.302 -6.437 1.00 87.31 98 ASP A CA 1
ATOM 738 C C . ASP A 1 98 ? -0.221 -8.964 -4.945 1.00 87.31 98 ASP A C 1
ATOM 740 O O . ASP A 1 98 ? 0.790 -9.288 -4.310 1.00 87.31 98 ASP A O 1
ATOM 744 N N . VAL A 1 99 ? -1.184 -8.229 -4.392 1.00 88.62 99 VAL A N 1
ATOM 745 C CA . VAL A 1 99 ? -1.085 -7.654 -3.047 1.00 88.62 99 VAL A CA 1
ATOM 746 C C . VAL A 1 99 ? -2.326 -7.995 -2.238 1.00 88.62 99 VAL A C 1
ATOM 748 O O . VAL A 1 99 ? -3.434 -7.555 -2.554 1.00 88.62 99 VAL A O 1
ATOM 751 N N . THR A 1 100 ? -2.095 -8.686 -1.123 1.00 88.56 100 THR A N 1
ATOM 752 C CA . THR A 1 100 ? -3.070 -8.838 -0.044 1.00 88.56 100 THR A CA 1
ATOM 753 C C . THR A 1 100 ? -2.726 -7.848 1.065 1.00 88.56 100 THR A C 1
ATOM 755 O O . THR A 1 100 ? -1.683 -7.940 1.722 1.00 88.56 100 THR A O 1
ATOM 758 N N . LEU A 1 101 ? -3.608 -6.877 1.271 1.00 87.94 101 LEU A N 1
ATOM 759 C CA . LEU A 1 101 ? -3.530 -5.919 2.362 1.00 87.94 101 LEU A CA 1
ATOM 760 C C . LEU A 1 101 ? -4.236 -6.499 3.595 1.00 87.94 101 LEU A C 1
ATOM 762 O O . LEU A 1 101 ? -5.355 -7.007 3.494 1.00 87.94 101 LEU A O 1
ATOM 766 N N . THR A 1 102 ? -3.602 -6.411 4.765 1.00 86.44 102 THR A N 1
ATOM 767 C CA . THR A 1 102 ? -4.115 -7.023 6.003 1.00 86.44 102 THR A CA 1
ATOM 768 C C . THR A 1 102 ? -4.084 -6.080 7.198 1.00 86.44 102 THR A C 1
ATOM 770 O O . THR A 1 102 ? -3.097 -5.373 7.382 1.00 86.44 102 THR A O 1
ATOM 773 N N . ASP A 1 103 ? -5.109 -6.128 8.047 1.00 87.12 103 ASP A N 1
ATOM 774 C CA . ASP A 1 103 ? -5.115 -5.483 9.372 1.00 87.12 103 ASP A CA 1
ATOM 775 C C . ASP A 1 103 ? -5.944 -6.296 10.378 1.00 87.12 103 ASP A C 1
ATOM 777 O O . ASP A 1 103 ? -6.504 -7.342 10.033 1.00 87.12 103 ASP A O 1
ATOM 781 N N . ASP A 1 104 ? -6.009 -5.820 11.620 1.00 84.75 104 ASP A N 1
ATOM 782 C CA . ASP A 1 104 ? -6.731 -6.445 12.717 1.00 84.75 104 ASP A CA 1
ATOM 783 C C . ASP A 1 104 ? -8.240 -6.501 12.446 1.00 84.75 104 ASP A C 1
ATOM 785 O O . ASP A 1 104 ? -8.893 -5.487 12.194 1.00 84.75 104 ASP A O 1
ATOM 789 N N . THR A 1 105 ? -8.831 -7.687 12.580 1.00 86.88 105 THR A N 1
ATOM 790 C CA . THR A 1 105 ? -10.285 -7.881 12.529 1.00 86.88 105 THR A CA 1
ATOM 791 C C . THR A 1 105 ? -11.023 -7.027 13.562 1.00 86.88 105 THR A C 1
ATOM 793 O O . THR A 1 105 ? -12.158 -6.618 13.323 1.00 86.88 105 THR A O 1
ATOM 796 N N . ASN A 1 106 ? -10.390 -6.718 14.698 1.00 86.12 106 ASN A N 1
ATOM 797 C CA . ASN A 1 106 ? -10.985 -5.869 15.733 1.00 86.12 106 ASN A CA 1
ATOM 798 C C . ASN A 1 106 ? -11.063 -4.384 15.337 1.00 86.12 106 ASN A C 1
ATOM 800 O O . ASN A 1 106 ? -11.565 -3.578 16.119 1.00 86.12 106 ASN A O 1
ATOM 804 N N . ARG A 1 107 ? -10.565 -4.021 14.148 1.00 85.25 107 ARG A N 1
ATOM 805 C CA . ARG A 1 107 ? -10.419 -2.642 13.673 1.00 85.25 107 ARG A CA 1
ATOM 806 C C . ARG A 1 107 ? -11.084 -2.443 12.311 1.00 85.25 107 ARG A C 1
ATOM 808 O O . ARG A 1 107 ? -10.419 -2.179 11.301 1.00 85.25 107 ARG A O 1
ATOM 815 N N . PRO A 1 108 ? -12.419 -2.595 12.244 1.00 87.06 108 PRO A N 1
ATOM 816 C CA . PRO A 1 108 ? -13.163 -2.510 10.992 1.00 87.06 108 PRO A CA 1
ATOM 817 C C . PRO A 1 108 ? -13.012 -1.153 10.295 1.00 87.06 108 PRO A C 1
ATOM 819 O O . PRO A 1 108 ? -13.100 -1.088 9.071 1.00 87.06 108 PRO A O 1
ATOM 822 N N . GLU A 1 109 ? -12.751 -0.079 11.043 1.00 87.31 109 GLU A N 1
ATOM 823 C CA . GLU A 1 109 ? -12.482 1.254 10.510 1.00 87.31 109 GLU A CA 1
ATOM 824 C C . GLU A 1 109 ? -11.223 1.291 9.636 1.00 87.31 109 GL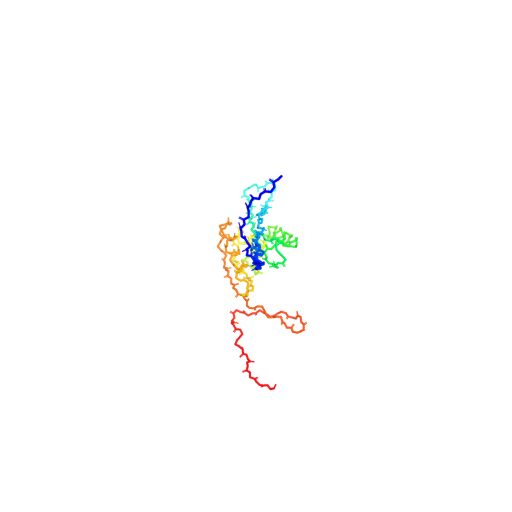U A C 1
ATOM 826 O O . GLU A 1 109 ? -11.221 1.932 8.583 1.00 87.31 109 GLU A O 1
ATOM 831 N N . VAL A 1 110 ? -10.180 0.546 10.016 1.00 87.56 110 VAL A N 1
ATOM 832 C CA . VAL A 1 110 ? -8.937 0.451 9.245 1.00 87.56 110 VAL A CA 1
ATOM 833 C C . VAL A 1 110 ? -9.187 -0.320 7.956 1.00 87.56 110 VAL A C 1
ATOM 835 O O . VAL A 1 110 ? -8.859 0.164 6.875 1.00 87.56 110 VAL A O 1
ATOM 838 N N . LEU A 1 111 ? -9.862 -1.468 8.047 1.00 88.94 111 LEU A N 1
ATOM 839 C CA . LEU A 1 111 ? -10.231 -2.276 6.881 1.00 88.94 111 LEU A CA 1
ATOM 840 C C . LEU A 1 111 ? -11.129 -1.501 5.903 1.00 88.94 111 LEU A C 1
ATOM 842 O O . LEU A 1 111 ? -10.965 -1.608 4.686 1.00 88.94 111 LEU A O 1
ATOM 846 N N . ALA A 1 112 ? -12.065 -0.698 6.414 1.00 89.75 112 ALA A N 1
ATOM 847 C CA . ALA A 1 112 ? -12.900 0.179 5.598 1.00 89.75 112 ALA A CA 1
ATOM 848 C C . ALA A 1 112 ? -12.073 1.280 4.916 1.00 89.75 112 ALA A C 1
ATOM 850 O O . ALA A 1 112 ? -12.258 1.535 3.723 1.00 89.75 112 ALA A O 1
ATOM 851 N N . ASN A 1 113 ? -11.125 1.890 5.635 1.00 89.88 113 ASN A N 1
ATOM 852 C CA . ASN A 1 113 ? -10.219 2.881 5.060 1.00 89.88 113 ASN A CA 1
ATOM 853 C C . ASN A 1 113 ? -9.352 2.276 3.947 1.00 89.88 113 ASN A C 1
ATOM 855 O O . ASN A 1 113 ? -9.226 2.866 2.879 1.00 89.88 113 ASN A O 1
ATOM 859 N N . MET A 1 114 ? -8.825 1.065 4.140 1.00 89.50 114 MET A N 1
ATOM 860 C CA . MET A 1 114 ? -8.037 0.360 3.122 1.00 89.50 114 MET A CA 1
ATOM 861 C C . MET A 1 114 ? -8.828 0.123 1.834 1.00 89.50 114 MET A C 1
ATOM 863 O O . MET A 1 114 ? -8.284 0.313 0.745 1.00 89.50 114 MET A O 1
ATOM 867 N N . ARG A 1 115 ? -10.113 -0.257 1.938 1.00 91.19 115 ARG A N 1
ATOM 868 C CA . ARG A 1 115 ? -10.999 -0.410 0.767 1.00 91.19 115 ARG A CA 1
ATOM 869 C C . ARG A 1 115 ? -11.159 0.919 0.045 1.00 91.19 115 ARG A C 1
ATOM 871 O O . ARG A 1 115 ? -10.879 1.003 -1.145 1.00 91.19 115 ARG A O 1
ATOM 878 N N . ARG A 1 116 ? -11.496 1.973 0.790 1.00 91.88 116 ARG A N 1
ATOM 879 C CA . ARG A 1 116 ? -11.686 3.321 0.247 1.00 91.88 116 ARG A CA 1
ATOM 880 C C . ARG A 1 116 ? -10.427 3.860 -0.434 1.00 91.88 116 ARG A C 1
ATOM 882 O O . ARG A 1 116 ? -10.517 4.445 -1.507 1.00 91.88 116 ARG A O 1
ATOM 889 N N . VAL A 1 117 ? -9.254 3.661 0.166 1.00 91.81 117 VAL A N 1
ATOM 890 C CA . VAL A 1 117 ? -7.966 4.073 -0.408 1.00 91.81 117 VAL A CA 1
ATOM 891 C C . VAL A 1 117 ? -7.619 3.236 -1.643 1.00 91.81 117 VAL A C 1
ATOM 893 O O . VAL A 1 117 ? -7.122 3.785 -2.624 1.00 91.81 117 VAL A O 1
ATOM 896 N N . SER A 1 118 ? -7.913 1.934 -1.648 1.00 91.38 118 SER A 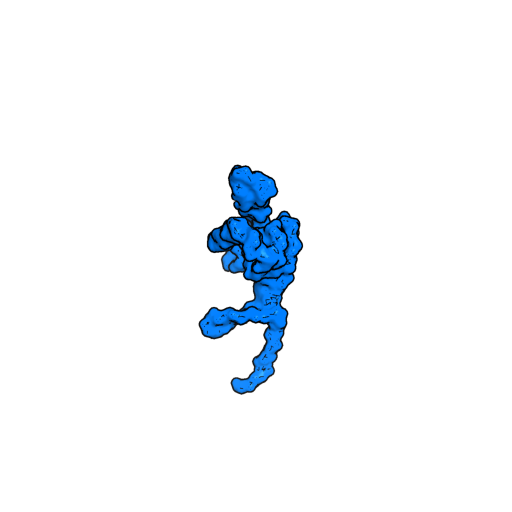N 1
ATOM 897 C CA . SER A 1 118 ? -7.701 1.086 -2.831 1.00 91.38 118 SER A CA 1
ATOM 898 C C . SER A 1 118 ? -8.576 1.540 -4.003 1.00 91.38 118 SER A C 1
ATOM 900 O O . SER A 1 118 ? -8.069 1.749 -5.105 1.00 91.38 118 SER A O 1
ATOM 902 N N . GLU A 1 119 ? -9.861 1.796 -3.746 1.00 93.12 119 GLU A N 1
ATOM 903 C CA . GLU A 1 119 ? -10.809 2.345 -4.723 1.00 93.12 119 GLU A CA 1
ATOM 904 C C . GLU A 1 119 ? -10.357 3.714 -5.242 1.00 93.12 119 GLU A C 1
ATOM 906 O O . GLU A 1 119 ? -10.311 3.930 -6.450 1.00 93.12 119 GLU A O 1
ATOM 911 N N . LEU A 1 120 ? -9.936 4.616 -4.348 1.00 93.75 120 LEU A N 1
ATOM 912 C CA . LEU A 1 120 ? -9.463 5.959 -4.697 1.00 93.75 120 LEU A CA 1
ATOM 913 C C . LEU A 1 120 ? -8.263 5.945 -5.655 1.00 93.75 120 LEU A C 1
ATOM 915 O O . LEU A 1 120 ? -8.092 6.864 -6.453 1.00 93.75 120 LEU A O 1
ATOM 919 N N . ASN A 1 121 ? -7.431 4.906 -5.581 1.00 93.12 121 ASN A N 1
ATOM 920 C CA . ASN A 1 121 ? -6.256 4.743 -6.433 1.00 93.12 121 ASN A CA 1
ATOM 921 C C . ASN A 1 121 ? -6.495 3.827 -7.639 1.00 93.12 121 ASN A C 1
ATOM 923 O O . ASN A 1 121 ? -5.547 3.565 -8.390 1.00 93.12 121 ASN A O 1
ATOM 927 N N . ASN A 1 122 ? -7.734 3.369 -7.849 1.00 93.94 122 ASN A N 1
ATOM 928 C CA . ASN A 1 122 ? -8.117 2.393 -8.869 1.00 93.94 122 ASN A CA 1
ATOM 929 C C . ASN A 1 122 ? -7.269 1.111 -8.789 1.00 93.94 122 ASN A C 1
ATOM 931 O O . ASN A 1 122 ? -6.723 0.655 -9.794 1.00 93.94 122 ASN A O 1
ATOM 935 N N . LEU A 1 123 ? -7.099 0.578 -7.578 1.00 91.75 123 LEU A N 1
ATOM 936 C CA . LEU A 1 123 ? -6.312 -0.621 -7.303 1.00 91.75 123 LEU A CA 1
ATOM 937 C C . LEU A 1 123 ? -7.220 -1.824 -7.057 1.00 91.75 123 LEU A C 1
ATOM 939 O O . LEU A 1 123 ? -8.204 -1.729 -6.328 1.00 91.75 123 LEU A O 1
ATOM 943 N N . ASN A 1 124 ? -6.845 -2.970 -7.624 1.00 84.50 124 ASN A N 1
ATOM 944 C CA . ASN A 1 124 ? -7.484 -4.250 -7.343 1.00 84.50 124 ASN A CA 1
ATOM 945 C C . ASN A 1 124 ? -6.617 -5.043 -6.354 1.00 84.50 124 ASN A C 1
ATOM 947 O O . ASN A 1 124 ? -5.843 -5.903 -6.764 1.00 84.50 124 ASN A O 1
ATOM 951 N N . CYS A 1 125 ? -6.705 -4.696 -5.069 1.00 85.06 125 CYS A N 1
ATOM 952 C CA . CYS A 1 125 ? -6.010 -5.396 -3.987 1.00 85.06 125 CYS A CA 1
ATOM 953 C C . CYS A 1 125 ? -6.978 -6.330 -3.260 1.00 85.06 125 CYS A C 1
ATOM 955 O O . CYS A 1 125 ? -8.130 -5.962 -3.011 1.00 85.06 125 CYS A O 1
ATOM 957 N N . GLU A 1 126 ? -6.497 -7.492 -2.827 1.00 86.94 126 GLU A N 1
ATOM 958 C CA . GLU A 1 126 ? -7.240 -8.295 -1.861 1.00 86.94 126 GLU A CA 1
ATOM 959 C C . GLU A 1 126 ? -7.112 -7.650 -0.474 1.00 86.94 126 GLU A C 1
ATOM 961 O O . GLU A 1 126 ? -6.027 -7.237 -0.069 1.00 86.94 126 GLU A O 1
ATOM 966 N N . ILE A 1 127 ? -8.215 -7.544 0.269 1.00 86.56 127 ILE A N 1
ATOM 967 C CA . ILE A 1 127 ? -8.207 -7.024 1.643 1.00 86.56 127 ILE A CA 1
ATOM 968 C C . ILE A 1 127 ? -8.708 -8.119 2.573 1.00 86.56 127 ILE A C 1
ATOM 970 O O . ILE A 1 127 ? -9.879 -8.503 2.500 1.00 86.56 127 ILE A O 1
ATOM 974 N N . SER A 1 128 ? -7.828 -8.577 3.462 1.00 86.00 128 SER A N 1
ATOM 975 C CA . SER A 1 128 ? -8.075 -9.687 4.379 1.00 86.00 128 SER A CA 1
ATOM 976 C C . SER A 1 128 ? -7.896 -9.251 5.833 1.00 86.00 128 SER A C 1
ATOM 978 O O . SER A 1 128 ? -6.930 -8.582 6.188 1.00 86.00 128 SER A O 1
ATOM 980 N N . SER A 1 129 ? -8.849 -9.598 6.692 1.00 85.25 129 SER A N 1
ATOM 981 C CA . SER A 1 129 ? -8.780 -9.317 8.127 1.00 85.25 129 SER A CA 1
ATOM 982 C C . SER A 1 129 ? -8.075 -10.456 8.858 1.00 85.25 129 SER A C 1
ATOM 984 O O . SER A 1 129 ? -8.390 -11.625 8.625 1.00 85.25 129 SER A O 1
ATOM 986 N N . VAL A 1 130 ? -7.165 -10.132 9.774 1.00 84.69 130 VAL A N 1
ATOM 987 C CA . VAL A 1 130 ? -6.470 -11.111 10.620 1.00 84.69 130 VAL A CA 1
ATOM 988 C C . VAL A 1 130 ? -6.750 -10.825 12.088 1.00 84.69 130 VAL A C 1
ATOM 990 O O . VAL A 1 130 ? -6.753 -9.679 12.514 1.00 84.69 130 VAL A O 1
ATOM 993 N N . TYR A 1 131 ? -6.967 -11.855 12.901 1.00 81.56 131 TYR A N 1
ATOM 994 C CA . TYR A 1 131 ? -7.054 -11.666 14.347 1.00 81.56 131 TYR A CA 1
ATOM 995 C C . TYR A 1 131 ? -5.654 -11.499 14.913 1.00 81.56 131 TYR A C 1
ATOM 997 O O . TYR A 1 131 ? -4.814 -12.393 14.768 1.00 81.56 131 TYR A O 1
ATOM 1005 N N . ILE A 1 132 ? -5.427 -10.367 15.574 1.00 76.56 132 ILE A N 1
ATOM 1006 C CA . ILE A 1 132 ? -4.162 -10.074 16.233 1.00 76.56 132 ILE A CA 1
ATOM 1007 C C . ILE A 1 132 ? -4.321 -10.334 17.730 1.00 76.56 132 ILE A C 1
ATOM 1009 O O . ILE A 1 132 ? -5.057 -9.636 18.426 1.00 76.56 132 ILE A O 1
ATOM 1013 N N . GLN A 1 133 ? -3.619 -11.345 18.246 1.00 73.25 133 GLN A N 1
ATOM 1014 C CA . GLN A 1 133 ? -3.586 -11.632 19.679 1.00 73.25 133 GLN A CA 1
ATOM 1015 C C . GLN A 1 133 ? -2.207 -11.298 20.244 1.00 73.25 133 GLN A C 1
ATOM 1017 O O . GLN A 1 133 ? -1.193 -11.884 19.856 1.00 73.25 133 GLN A O 1
ATOM 1022 N N . LYS A 1 134 ? -2.180 -10.363 21.196 1.00 73.19 134 LYS A N 1
ATOM 1023 C CA . LYS A 1 134 ? -0.984 -10.048 21.973 1.00 73.19 134 LYS A CA 1
ATOM 1024 C C . LYS A 1 134 ? -0.798 -11.083 23.078 1.00 73.19 134 LYS A C 1
ATOM 1026 O O . LYS A 1 134 ? -1.676 -11.257 23.920 1.00 73.19 134 LYS A O 1
ATOM 1031 N N . LEU A 1 135 ? 0.355 -11.739 23.102 1.00 71.81 135 LEU A N 1
ATOM 1032 C CA . LEU A 1 135 ? 0.743 -12.602 24.210 1.00 71.81 135 LEU A CA 1
ATOM 1033 C C . LEU A 1 135 ? 1.295 -11.800 25.387 1.00 71.81 135 LEU A C 1
ATOM 1035 O O . LEU A 1 135 ? 1.852 -10.714 25.222 1.00 71.81 135 LEU A O 1
ATOM 1039 N N . SER A 1 136 ? 1.241 -12.401 26.576 1.00 77.12 136 SER A N 1
ATOM 1040 C CA . SER A 1 136 ? 1.872 -11.879 27.796 1.00 77.12 136 SER A CA 1
ATOM 1041 C C . SER A 1 136 ? 3.388 -11.678 27.658 1.00 77.12 136 SER A C 1
ATOM 1043 O O . SER A 1 136 ? 3.946 -10.805 28.315 1.00 77.12 136 SER A O 1
ATOM 1045 N N . SER A 1 137 ? 4.048 -12.424 26.766 1.00 71.19 137 SER A N 1
ATOM 1046 C CA . SER A 1 137 ? 5.466 -12.269 26.412 1.00 71.19 137 SER A CA 1
ATOM 1047 C C . SER A 1 137 ? 5.756 -11.088 25.474 1.00 71.19 137 SER A C 1
ATOM 1049 O O . SER A 1 137 ? 6.912 -10.851 25.134 1.00 71.19 137 SER A O 1
ATOM 1051 N N . GLY A 1 138 ? 4.727 -10.363 25.021 1.00 65.38 138 GLY A N 1
ATOM 1052 C CA . GLY A 1 138 ? 4.846 -9.296 24.025 1.00 65.38 138 GLY A CA 1
ATOM 1053 C C . GLY A 1 138 ? 4.924 -9.788 22.576 1.00 65.38 138 GLY A C 1
ATOM 1054 O O . GLY A 1 138 ? 4.951 -8.965 21.664 1.00 65.38 138 GLY A O 1
ATOM 1055 N N . LEU A 1 139 ? 4.926 -11.106 22.349 1.00 65.75 139 LEU A N 1
ATOM 1056 C CA . LEU A 1 139 ? 4.856 -11.693 21.012 1.00 65.75 139 LEU A CA 1
ATOM 1057 C C . LEU A 1 139 ? 3.439 -11.539 20.433 1.00 65.75 139 LEU A C 1
ATOM 1059 O O . LEU A 1 139 ? 2.450 -11.695 21.149 1.00 65.75 139 LEU A O 1
ATOM 1063 N N . MET A 1 140 ? 3.345 -11.243 19.138 1.00 66.75 140 MET A N 1
ATOM 1064 C CA . MET A 1 140 ? 2.076 -11.089 18.420 1.00 66.75 140 MET A CA 1
ATOM 1065 C C . MET A 1 140 ? 1.817 -12.334 17.569 1.00 66.75 140 MET A C 1
ATOM 1067 O O . MET A 1 140 ? 2.686 -12.735 16.794 1.00 66.75 140 MET A O 1
ATOM 1071 N N . PHE A 1 141 ? 0.633 -12.935 17.705 1.00 71.06 141 PHE A N 1
ATOM 1072 C CA . PHE A 1 141 ? 0.164 -14.012 16.831 1.00 71.06 141 PHE A CA 1
ATOM 1073 C C . PHE A 1 141 ? -0.916 -13.505 15.875 1.00 71.06 141 PHE A C 1
ATOM 1075 O O . PHE A 1 141 ? -1.786 -12.732 16.279 1.00 71.06 141 PHE A O 1
ATOM 1082 N N . TYR A 1 142 ? -0.871 -13.991 14.632 1.00 72.38 142 TYR A N 1
ATOM 1083 C CA . TYR A 1 142 ? -1.834 -13.687 13.576 1.00 72.38 142 TYR A CA 1
ATOM 1084 C C . TYR A 1 142 ? -2.546 -14.975 13.165 1.00 72.38 142 TYR A C 1
ATOM 1086 O O . TYR A 1 142 ? -1.892 -15.975 12.867 1.00 72.38 142 TYR A O 1
ATOM 1094 N N . THR A 1 143 ? -3.875 -14.957 13.136 1.00 68.38 143 THR A N 1
ATOM 1095 C CA . THR A 1 143 ? -4.680 -16.062 12.600 1.00 68.38 143 THR A CA 1
ATOM 1096 C C . THR A 1 143 ? -5.791 -15.516 11.713 1.00 68.38 143 THR A C 1
ATOM 1098 O O . THR A 1 143 ? -6.427 -14.515 12.037 1.00 68.38 143 THR A O 1
ATOM 1101 N N . THR A 1 144 ? -6.031 -16.172 10.580 1.00 67.06 144 THR A N 1
ATOM 1102 C CA . THR A 1 144 ? -7.177 -15.889 9.701 1.00 67.06 144 THR A CA 1
ATOM 1103 C C . THR A 1 144 ? -8.458 -16.557 10.206 1.00 67.06 144 THR A C 1
ATOM 1105 O O . THR A 1 144 ? -9.554 -16.174 9.807 1.00 67.06 144 THR A O 1
ATOM 1108 N N . HIS A 1 145 ? -8.339 -17.537 11.109 1.00 63.38 145 HIS A N 1
ATOM 1109 C CA . HIS A 1 145 ? -9.466 -18.223 11.730 1.00 63.38 145 HIS A CA 1
ATOM 1110 C C . HIS A 1 145 ? -9.718 -17.658 13.128 1.00 63.38 145 HIS A C 1
ATOM 1112 O O . HIS A 1 145 ? -8.761 -17.490 13.889 1.00 63.38 145 HIS A O 1
ATOM 1118 N N . VAL A 1 146 ? -10.986 -17.407 13.483 1.00 60.12 146 VAL A N 1
ATOM 1119 C CA . VAL A 1 146 ? -11.382 -17.022 14.850 1.00 60.12 146 VAL A CA 1
ATOM 1120 C C . VAL A 1 146 ? -10.714 -18.005 15.812 1.00 60.12 146 VAL A C 1
ATOM 1122 O O . VAL A 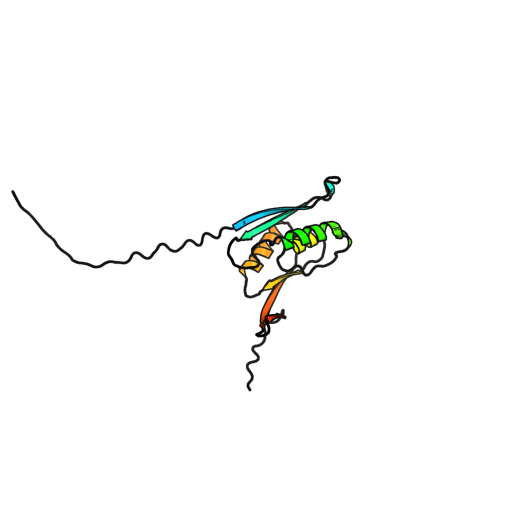1 146 ? -10.887 -19.215 15.601 1.00 60.12 146 VAL A O 1
ATOM 1125 N N . PRO A 1 147 ? -9.939 -17.551 16.818 1.00 56.06 147 PRO A N 1
ATOM 1126 C CA . PRO A 1 147 ? -9.456 -18.459 17.837 1.00 56.06 147 PRO A CA 1
ATOM 1127 C C . PRO A 1 147 ? -10.701 -19.052 18.488 1.00 56.06 147 PRO A C 1
ATOM 1129 O O . PRO A 1 147 ? -11.443 -18.362 19.187 1.00 56.06 147 PRO A O 1
ATOM 1132 N N . LEU A 1 148 ? -10.977 -20.324 18.187 1.00 52.59 148 LEU A N 1
ATOM 1133 C CA . LEU A 1 148 ? -11.865 -21.137 19.000 1.00 52.59 148 LEU A CA 1
ATOM 1134 C C . LEU A 1 148 ? -11.356 -20.934 20.417 1.00 52.59 148 LEU A C 1
ATOM 1136 O O . LEU A 1 148 ? -10.219 -21.299 20.707 1.00 52.59 148 LEU A O 1
ATOM 1140 N N . MET A 1 149 ? -12.155 -20.261 21.245 1.00 48.81 149 MET A N 1
ATOM 1141 C CA . MET A 1 149 ? -11.922 -20.156 22.674 1.00 48.81 149 MET A CA 1
ATOM 1142 C C . MET A 1 149 ? -11.606 -21.566 23.161 1.00 48.81 149 MET A C 1
ATOM 1144 O O . MET A 1 149 ? -12.510 -22.382 23.333 1.00 48.81 149 MET A O 1
ATOM 1148 N N . THR A 1 150 ? -10.328 -21.873 23.371 1.00 48.75 150 THR A N 1
ATOM 1149 C CA . THR A 1 150 ? -9.905 -23.005 24.183 1.00 48.75 150 THR A CA 1
ATOM 1150 C C . THR A 1 150 ? -10.245 -22.638 25.617 1.00 48.75 150 THR A C 1
ATOM 1152 O O . THR A 1 150 ? -9.386 -22.326 26.432 1.00 48.75 150 THR A O 1
ATOM 1155 N N . SER A 1 151 ? -11.542 -22.622 25.911 1.00 49.84 151 SER A N 1
ATOM 1156 C CA . SER A 1 151 ? -12.031 -22.926 27.235 1.00 49.84 151 SER A CA 1
ATOM 1157 C C . SER A 1 151 ? -11.976 -24.445 27.340 1.00 49.84 151 SER A C 1
ATOM 1159 O O . SER A 1 151 ? -12.890 -25.145 26.916 1.00 49.84 151 SER A O 1
ATOM 1161 N N . LEU A 1 152 ? -10.851 -24.964 27.830 1.00 40.56 152 LEU A N 1
ATOM 1162 C CA . LEU A 1 152 ? -10.852 -26.214 28.573 1.00 40.56 152 LEU A CA 1
ATOM 1163 C C . LEU A 1 152 ? -9.718 -26.183 29.604 1.00 40.56 152 LEU A C 1
ATOM 1165 O O . LEU A 1 152 ? -8.543 -26.147 29.255 1.00 40.56 152 LEU A O 1
ATOM 1169 N N . LEU A 1 153 ? -10.167 -26.125 30.857 1.00 38.00 153 LEU A N 1
ATOM 1170 C CA . LEU A 1 153 ? -9.536 -26.482 32.125 1.00 38.00 153 LEU A CA 1
ATOM 1171 C C . LEU A 1 153 ? -8.075 -26.965 32.098 1.00 38.00 153 LEU A C 1
ATOM 1173 O O . LEU A 1 153 ? -7.778 -28.022 31.542 1.00 38.00 153 LEU A O 1
ATOM 1177 N N . LEU A 1 154 ? -7.251 -26.304 32.915 1.00 35.78 154 LEU A N 1
ATOM 1178 C CA . LEU A 1 154 ? -6.760 -26.871 34.181 1.00 35.78 154 LEU A CA 1
ATOM 1179 C C . LEU A 1 154 ? -6.643 -25.761 35.231 1.00 35.78 154 LEU A C 1
ATOM 1181 O O . LEU A 1 154 ? -6.109 -24.686 34.882 1.00 35.78 154 LEU A O 1
#

pLDDT: mean 74.29, std 18.49, range [31.98, 93.94]

InterPro domains:
  IPR019410 Lysine methyltransferase [PF10294] (44-122)
  IPR019410 Lysine methyltransferase [PTHR14614] (32-134)
  IPR029063 S-adenosyl-L-methionine-dependent methyltransferase superfamily [G3DSA:3.40.50.150] (30-142)

Foldseek 3Di:
DDDDDDDDDDDDDDPPPDPDPPPPFPKDKDKDWADDPVDPPLIDIQIAIATPPPDPLRHADPVLNVLLNVCSVVVVPAQEDANALGNNQLSNQVSVHAYEHEDAPVCVVNLVRSVVSCVVRVGDYHYAYWHWDQDPVRDIDTDSDDPPPPPDDD

Secondary structure (DSSP, 8-state):
--------------------------EEEEEEEEEETTEEEEEEEEEEEEE-SS-TTSS--HHHHHHHHHHHHTTTS-SEEE-TTSHHHHHHHHTT-EEEEEEETT-HHHHHHHHHHHHHTT---EEEEEEEEE-TTS-EEEESS---------

Organism: Actinidia chinensis var. chinensis (NCBI:txid1590841)